Protein AF-A0A0E3L8Q0-F1 (afdb_monomer_lite)

Sequence (44 aa):
MLKEFFERKKKTIGHSKAIVALTRKSVTILWHLITKDEMYGDEM

pLDDT: mean 86.16, std 13.8, range [46.81, 96.69]

Organism: NCBI:txid1434120

Radius of gyration: 12.15 Å; chains: 1; bounding box: 25×12×30 Å

Secondary structure (DSSP, 8-state):
-HHHHHHHHHHHH-HHHHHHHHHHHHHHHHHHHHHH--------

Structure (mmCIF, N/CA/C/O backbone):
data_AF-A0A0E3L8Q0-F1
#
_entry.id   AF-A0A0E3L8Q0-F1
#
loop_
_atom_site.group_PDB
_atom_site.id
_atom_site.type_symbol
_atom_site.label_atom_id
_atom_site.label_alt_id
_atom_site.label_comp_id
_atom_site.label_asym_id
_atom_site.label_entity_id
_atom_site.label_seq_id
_atom_site.pdbx_PDB_ins_code
_atom_site.Cartn_x
_atom_site.Cartn_y
_atom_site.Cartn_z
_atom_site.occupancy
_atom_site.B_iso_or_equiv
_atom_site.auth_seq_id
_atom_site.auth_comp_id
_atom_site.auth_asym_id
_atom_site.auth_atom_id
_atom_site.pdbx_PDB_model_num
ATOM 1 N N . MET A 1 1 ? 7.332 10.155 5.603 1.00 78.62 1 MET A N 1
ATOM 2 C CA . MET A 1 1 ? 6.587 8.886 5.777 1.00 78.62 1 MET A CA 1
ATOM 3 C C . MET A 1 1 ? 5.894 8.321 4.523 1.00 78.62 1 MET A C 1
ATOM 5 O O . MET A 1 1 ? 6.420 7.379 3.938 1.00 78.62 1 MET A O 1
ATOM 9 N N . LEU A 1 2 ? 4.739 8.839 4.062 1.00 85.00 2 LEU A N 1
ATOM 10 C CA . LEU A 1 2 ? 4.031 8.274 2.886 1.00 85.00 2 LEU A CA 1
ATOM 11 C C . LEU A 1 2 ? 4.729 8.583 1.551 1.00 85.00 2 LEU A C 1
ATOM 13 O O . LEU A 1 2 ? 4.842 7.705 0.697 1.00 85.00 2 LEU A O 1
ATOM 17 N N . LYS A 1 3 ? 5.272 9.798 1.405 1.00 88.12 3 LYS A N 1
ATOM 18 C CA . LYS A 1 3 ? 6.077 10.204 0.240 1.00 88.12 3 LYS A CA 1
ATOM 19 C C . LYS A 1 3 ? 7.328 9.335 0.075 1.00 88.12 3 LYS A C 1
ATOM 21 O O . LYS A 1 3 ? 7.610 8.858 -1.014 1.00 88.12 3 LYS A O 1
ATOM 26 N N . GLU A 1 4 ? 8.050 9.070 1.162 1.00 94.00 4 GLU A N 1
ATOM 27 C CA . GLU A 1 4 ? 9.245 8.212 1.135 1.00 94.00 4 GLU A CA 1
ATOM 28 C C . GLU A 1 4 ? 8.889 6.755 0.856 1.00 94.00 4 GLU A C 1
ATOM 30 O O . GLU A 1 4 ? 9.576 6.084 0.089 1.00 94.00 4 GLU A O 1
ATOM 35 N N . PHE A 1 5 ? 7.791 6.257 1.434 1.00 91.69 5 PHE A N 1
ATOM 36 C CA . PHE A 1 5 ? 7.272 4.936 1.099 1.00 91.69 5 PHE A CA 1
ATOM 37 C C . PHE A 1 5 ? 6.959 4.829 -0.398 1.00 91.69 5 PHE A C 1
ATOM 39 O O . PHE A 1 5 ? 7.376 3.859 -1.034 1.00 91.69 5 PHE A O 1
ATOM 46 N N . PHE A 1 6 ? 6.293 5.837 -0.962 1.00 94.00 6 PHE A N 1
ATOM 47 C CA . PHE A 1 6 ? 5.994 5.895 -2.385 1.00 94.00 6 PHE A CA 1
ATOM 48 C C . PHE A 1 6 ? 7.262 5.926 -3.237 1.00 94.00 6 PHE A C 1
ATOM 50 O O . PHE A 1 6 ? 7.389 5.096 -4.129 1.00 94.00 6 PHE A O 1
ATOM 57 N N . GLU A 1 7 ? 8.228 6.800 -2.947 1.00 96.19 7 GLU A N 1
ATOM 58 C CA . GLU A 1 7 ? 9.467 6.887 -3.732 1.00 96.19 7 GLU A CA 1
ATOM 59 C C . GLU A 1 7 ? 10.303 5.601 -3.647 1.00 96.19 7 GLU A C 1
ATOM 61 O O . GLU A 1 7 ? 10.830 5.136 -4.661 1.00 96.19 7 GLU A O 1
ATOM 66 N N . ARG A 1 8 ? 10.357 4.948 -2.477 1.00 95.31 8 ARG A N 1
ATOM 67 C CA . ARG A 1 8 ? 10.981 3.619 -2.348 1.00 95.31 8 ARG A CA 1
ATOM 68 C C . ARG A 1 8 ? 10.253 2.577 -3.196 1.00 95.31 8 ARG A C 1
ATOM 70 O O . ARG A 1 8 ? 10.891 1.861 -3.963 1.00 95.31 8 ARG A O 1
ATOM 77 N N . LYS A 1 9 ? 8.920 2.501 -3.108 1.00 96.00 9 LYS A N 1
ATOM 78 C CA . LYS A 1 9 ? 8.134 1.542 -3.901 1.00 96.00 9 LYS A CA 1
ATOM 79 C C . LYS A 1 9 ? 8.222 1.840 -5.395 1.00 96.00 9 LYS A C 1
ATOM 81 O O . LYS A 1 9 ? 8.388 0.914 -6.177 1.00 96.00 9 LYS A O 1
ATOM 86 N N . LYS A 1 10 ? 8.217 3.103 -5.807 1.00 96.12 10 LYS A N 1
ATOM 87 C CA . LYS A 1 10 ? 8.376 3.511 -7.205 1.00 96.12 10 LYS A CA 1
ATOM 88 C C . LYS A 1 10 ? 9.688 2.990 -7.789 1.00 96.12 10 LYS A C 1
ATOM 90 O O . LYS A 1 10 ? 9.667 2.472 -8.901 1.00 96.12 10 LYS A O 1
ATOM 95 N N . LYS A 1 11 ? 10.791 3.056 -7.031 1.00 95.88 11 LYS A N 1
ATOM 96 C CA . LYS A 1 11 ? 12.095 2.511 -7.450 1.00 95.88 11 LYS A CA 1
ATOM 97 C C . LYS A 1 11 ? 12.105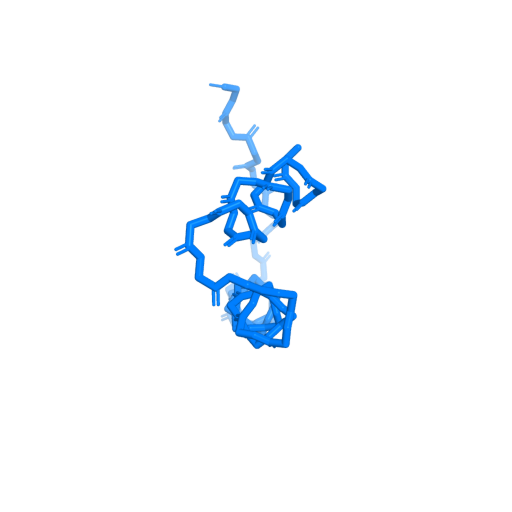 0.982 -7.575 1.00 95.88 11 LYS A C 1
ATOM 99 O O . LYS A 1 11 ? 12.764 0.469 -8.467 1.00 95.88 11 LYS A O 1
ATOM 104 N N . THR A 1 12 ? 11.387 0.257 -6.715 1.00 95.62 12 THR A N 1
ATOM 105 C CA . THR A 1 12 ? 11.420 -1.221 -6.700 1.00 95.62 12 THR A CA 1
ATOM 106 C C . THR A 1 12 ? 10.380 -1.878 -7.611 1.00 95.62 12 THR A C 1
ATOM 108 O O . THR A 1 12 ? 10.669 -2.888 -8.241 1.00 95.62 12 THR A O 1
ATOM 111 N N . ILE A 1 13 ? 9.152 -1.354 -7.655 1.00 94.12 13 ILE A N 1
ATOM 112 C CA . ILE A 1 13 ? 7.999 -2.000 -8.313 1.00 94.12 13 ILE A CA 1
ATOM 113 C C . ILE A 1 13 ? 7.396 -1.163 -9.451 1.00 94.12 13 ILE A C 1
ATOM 115 O O . ILE A 1 13 ? 6.422 -1.586 -10.073 1.00 94.12 13 ILE A O 1
ATOM 119 N N . GLY A 1 14 ? 7.976 0.003 -9.746 1.00 95.12 14 GLY A N 1
ATOM 120 C CA . GLY A 1 14 ? 7.492 0.919 -10.775 1.00 95.12 14 GLY A CA 1
ATOM 121 C C . GLY A 1 14 ? 6.331 1.800 -10.304 1.00 95.12 14 GLY A C 1
ATOM 122 O O . GLY A 1 14 ? 5.702 1.559 -9.272 1.00 95.12 14 GLY A O 1
ATOM 123 N N . HIS A 1 15 ? 6.044 2.852 -11.073 1.00 94.94 15 HIS A N 1
ATOM 124 C CA . HIS A 1 15 ? 5.126 3.924 -10.676 1.00 94.94 15 HIS A CA 1
ATOM 125 C C . HIS A 1 15 ? 3.694 3.431 -10.411 1.00 94.94 15 HIS A C 1
ATOM 127 O O . HIS A 1 15 ? 3.168 3.645 -9.321 1.00 94.94 15 HIS A O 1
ATOM 133 N N . SER A 1 16 ? 3.088 2.698 -11.350 1.00 96.25 16 SER A N 1
ATOM 134 C CA . SER A 1 16 ? 1.693 2.246 -11.225 1.00 96.25 16 SER A CA 1
ATOM 135 C C . SER A 1 16 ? 1.487 1.321 -10.023 1.00 96.25 16 SER A C 1
ATOM 137 O O . SER A 1 16 ? 0.529 1.476 -9.268 1.00 96.25 16 SER A O 1
ATOM 139 N N . LYS A 1 17 ? 2.420 0.390 -9.781 1.00 95.69 17 LYS A N 1
ATOM 140 C CA . LYS A 1 17 ? 2.335 -0.509 -8.621 1.00 95.69 17 LYS A CA 1
ATOM 141 C C . LYS A 1 17 ? 2.625 0.226 -7.308 1.00 95.69 17 LYS A C 1
ATOM 143 O O . LYS A 1 17 ? 2.070 -0.141 -6.274 1.00 95.69 17 LYS A O 1
ATOM 148 N N . ALA A 1 18 ? 3.447 1.276 -7.336 1.00 96.50 18 ALA A N 1
ATOM 149 C CA . ALA A 1 18 ? 3.695 2.120 -6.172 1.00 96.50 18 ALA A CA 1
ATOM 150 C C . ALA A 1 18 ? 2.456 2.922 -5.748 1.00 96.50 18 ALA A C 1
ATOM 152 O O . ALA A 1 18 ? 2.220 3.042 -4.546 1.00 96.50 18 ALA A O 1
ATOM 153 N N . ILE A 1 19 ? 1.636 3.394 -6.697 1.00 96.69 19 ILE A N 1
ATOM 154 C CA . ILE A 1 19 ? 0.343 4.035 -6.395 1.00 96.69 19 ILE A CA 1
ATOM 155 C C . ILE A 1 19 ? -0.565 3.046 -5.660 1.00 96.69 19 ILE A C 1
ATOM 157 O O . ILE A 1 19 ? -1.029 3.344 -4.565 1.00 96.69 19 ILE A O 1
ATOM 161 N N . VAL A 1 20 ? -0.737 1.832 -6.193 1.00 96.69 20 VAL A N 1
ATOM 162 C CA . VAL A 1 20 ? -1.577 0.797 -5.559 1.00 96.69 20 VAL A CA 1
ATOM 163 C C . VAL A 1 20 ? -1.082 0.446 -4.150 1.00 96.69 20 VAL A C 1
ATOM 165 O O . VAL A 1 20 ? -1.881 0.303 -3.221 1.00 96.69 20 VAL A O 1
ATOM 168 N N . ALA A 1 21 ? 0.237 0.325 -3.964 1.00 96.19 21 ALA A N 1
ATOM 169 C CA . ALA A 1 21 ? 0.831 0.061 -2.655 1.00 96.19 21 ALA A CA 1
ATOM 170 C C . ALA A 1 21 ? 0.576 1.204 -1.660 1.00 96.19 21 ALA A C 1
ATOM 172 O O . ALA A 1 21 ? 0.284 0.945 -0.491 1.00 96.19 21 ALA A O 1
ATOM 173 N N . LEU A 1 22 ? 0.673 2.455 -2.119 1.00 96.25 22 LEU A N 1
ATOM 174 C CA . LEU A 1 22 ? 0.378 3.633 -1.310 1.00 96.25 22 LEU A CA 1
ATOM 175 C C . LEU A 1 22 ? -1.104 3.670 -0.918 1.00 96.25 22 LEU A C 1
ATOM 177 O O . LEU A 1 22 ? -1.405 3.812 0.263 1.00 96.25 22 LEU A O 1
ATOM 181 N N . THR A 1 23 ? -2.013 3.458 -1.874 1.00 96.69 23 THR A N 1
ATOM 182 C CA . THR A 1 23 ? -3.462 3.439 -1.632 1.00 96.69 23 THR A CA 1
ATOM 183 C C . THR A 1 23 ? -3.848 2.393 -0.592 1.00 96.69 23 THR A C 1
ATOM 185 O O . THR A 1 23 ? -4.596 2.713 0.326 1.00 96.69 23 THR A O 1
ATOM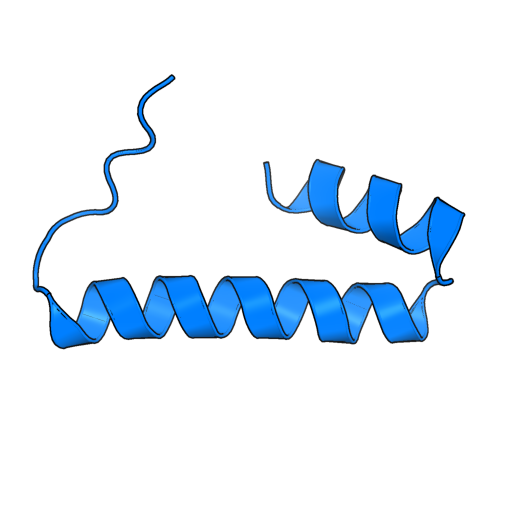 188 N N . ARG A 1 24 ? -3.300 1.171 -0.662 1.00 95.81 24 ARG A N 1
ATOM 189 C CA . ARG A 1 24 ? -3.550 0.142 0.366 1.00 95.81 24 ARG A CA 1
ATOM 190 C C . ARG A 1 24 ? -3.121 0.600 1.755 1.00 95.81 24 ARG A C 1
ATOM 192 O O . ARG A 1 24 ? -3.895 0.460 2.693 1.00 95.81 24 ARG A O 1
ATOM 199 N N . LYS A 1 25 ? -1.924 1.185 1.880 1.00 93.50 25 LYS A N 1
ATOM 200 C CA . LYS A 1 25 ? -1.433 1.698 3.167 1.00 93.50 25 LYS A CA 1
ATOM 201 C C . LYS A 1 25 ? -2.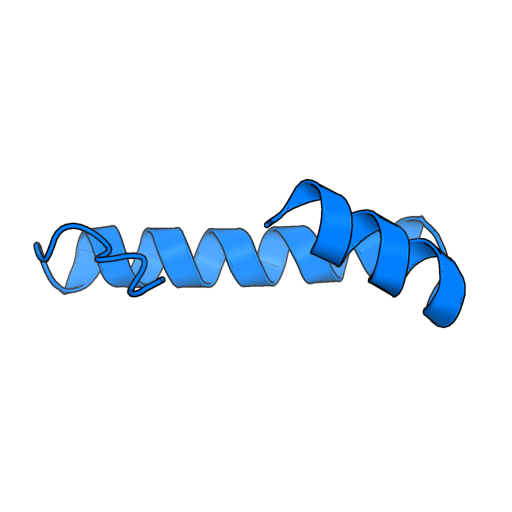350 2.795 3.713 1.00 93.50 25 LYS A C 1
ATOM 203 O O . LYS A 1 25 ? -2.663 2.773 4.898 1.00 93.50 25 LYS A O 1
ATOM 208 N N . SER A 1 26 ? -2.817 3.705 2.858 1.00 94.06 26 SER A N 1
ATOM 209 C CA . SER A 1 26 ? -3.764 4.753 3.252 1.00 94.06 26 SER A CA 1
ATOM 210 C C . SER A 1 26 ? -5.115 4.182 3.688 1.00 94.06 26 SER A C 1
ATOM 212 O O . SER A 1 26 ? -5.622 4.589 4.725 1.00 94.06 26 SER A O 1
ATOM 214 N N . VAL A 1 27 ? -5.674 3.210 2.958 1.00 95.31 27 VAL A N 1
ATOM 215 C CA . VAL A 1 27 ? -6.936 2.546 3.335 1.00 95.31 27 VAL A CA 1
ATOM 216 C C . VAL A 1 27 ? -6.804 1.829 4.677 1.00 95.31 27 VAL A C 1
ATOM 218 O O . VAL A 1 27 ? -7.712 1.921 5.491 1.00 95.31 27 VAL A O 1
ATOM 221 N N . THR A 1 28 ? -5.677 1.170 4.953 1.00 92.38 28 THR A N 1
ATOM 222 C CA . THR A 1 28 ? -5.432 0.536 6.258 1.00 92.38 28 THR A CA 1
ATOM 223 C C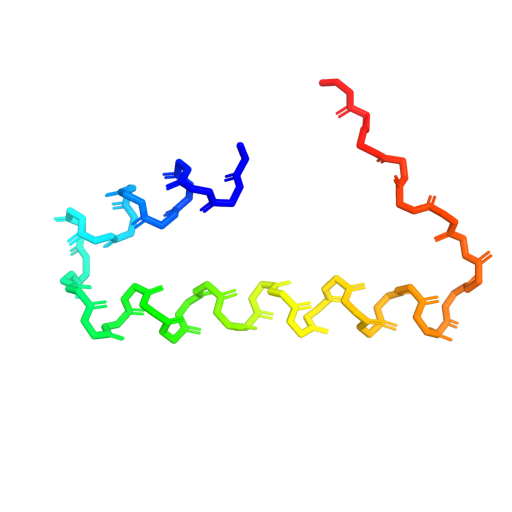 . THR A 1 28 ? -5.357 1.560 7.392 1.00 92.38 28 THR A C 1
ATOM 225 O O . THR A 1 28 ? -5.936 1.325 8.448 1.00 92.38 28 THR A O 1
ATOM 228 N N . ILE A 1 29 ? -4.699 2.706 7.179 1.00 90.38 29 ILE A N 1
ATOM 229 C CA . ILE A 1 29 ? -4.659 3.796 8.169 1.00 90.38 29 ILE A CA 1
ATOM 230 C C . ILE A 1 29 ? -6.073 4.335 8.414 1.00 90.38 29 ILE A C 1
ATOM 232 O O . ILE A 1 29 ? -6.497 4.422 9.560 1.00 90.38 29 ILE A O 1
ATOM 236 N N . LEU A 1 30 ? -6.823 4.636 7.350 1.00 90.75 30 LEU A N 1
ATOM 237 C CA . LEU A 1 30 ? -8.205 5.115 7.449 1.00 90.75 30 LEU A CA 1
ATOM 238 C C . LEU A 1 30 ? -9.107 4.103 8.157 1.00 90.75 30 LEU A C 1
ATOM 240 O O . LEU A 1 30 ? -9.881 4.480 9.027 1.00 90.75 30 LEU A O 1
ATOM 244 N N . TRP A 1 31 ? -8.984 2.820 7.821 1.00 90.12 31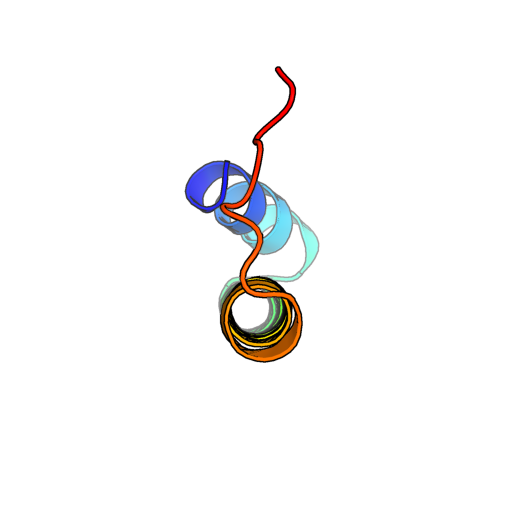 TRP A N 1
ATOM 245 C CA . TRP A 1 31 ? -9.714 1.746 8.485 1.00 90.12 31 TRP A CA 1
ATOM 246 C C . TRP A 1 31 ? -9.407 1.708 9.978 1.00 90.12 31 TRP A C 1
ATOM 248 O O . TRP A 1 31 ? -10.334 1.675 10.780 1.00 90.12 31 TRP A O 1
ATOM 258 N N . HIS A 1 32 ? -8.131 1.747 10.367 1.00 85.12 32 HIS A N 1
ATOM 259 C CA . HIS A 1 32 ? -7.755 1.772 11.778 1.00 85.12 32 HIS A CA 1
ATOM 260 C C . HIS A 1 32 ? -8.295 3.010 12.499 1.00 85.12 32 HIS A C 1
ATOM 262 O O . HIS A 1 32 ? -8.842 2.860 13.583 1.00 85.12 32 HIS A O 1
ATOM 268 N N . LEU A 1 33 ? -8.237 4.190 11.877 1.00 84.38 33 LEU A N 1
ATOM 269 C CA . LEU A 1 33 ? -8.792 5.423 12.446 1.00 84.38 33 LEU A CA 1
ATOM 270 C C . LEU A 1 33 ? -10.314 5.342 12.638 1.00 84.38 33 LEU A C 1
ATOM 272 O O . LEU A 1 33 ? -10.816 5.704 13.694 1.00 84.38 33 LEU A O 1
ATOM 276 N N . ILE A 1 34 ? -11.047 4.828 11.645 1.00 87.12 34 ILE A N 1
ATOM 277 C CA . ILE A 1 34 ? -12.513 4.699 11.701 1.00 87.12 34 ILE A CA 1
ATOM 278 C C . ILE A 1 34 ? -12.941 3.623 12.705 1.00 87.12 34 ILE A C 1
ATOM 280 O O . ILE A 1 34 ? -13.956 3.776 13.376 1.00 87.12 34 ILE A O 1
ATOM 284 N N . THR A 1 35 ? -12.207 2.511 12.783 1.00 84.75 35 THR A N 1
ATOM 285 C CA . THR A 1 35 ? -12.628 1.342 13.574 1.00 84.75 35 THR A CA 1
ATOM 286 C C . THR A 1 35 ? -12.121 1.324 15.004 1.00 84.75 35 THR A C 1
ATOM 288 O O . THR A 1 35 ? -12.690 0.589 15.810 1.00 84.75 35 THR A O 1
ATOM 291 N N . LYS A 1 36 ? -11.070 2.082 15.334 1.00 67.38 36 LYS A N 1
ATOM 292 C CA . LYS A 1 36 ? -10.504 2.086 16.687 1.00 67.38 36 LYS A CA 1
ATOM 293 C C . LYS A 1 36 ? -10.710 3.372 17.481 1.00 67.38 36 LYS A C 1
ATOM 295 O O . LYS A 1 36 ? -10.423 3.331 18.666 1.00 67.38 36 LYS A O 1
ATOM 300 N N . ASP A 1 37 ? -11.194 4.466 16.886 1.00 62.22 37 ASP A N 1
ATOM 301 C CA . ASP A 1 37 ? -11.329 5.785 17.548 1.00 62.22 37 ASP A CA 1
ATOM 302 C C . ASP A 1 37 ? -10.058 6.236 18.316 1.00 62.22 37 ASP A C 1
ATOM 304 O O . ASP A 1 37 ? -10.085 7.108 19.177 1.00 62.22 37 ASP A O 1
ATOM 308 N N . GLU A 1 38 ? -8.907 5.638 17.991 1.00 61.16 38 GLU A N 1
ATOM 309 C CA . GLU A 1 38 ? -7.601 5.954 18.552 1.00 61.16 38 GLU A CA 1
ATOM 310 C C . GLU A 1 38 ? -6.836 6.770 17.514 1.00 61.16 38 GLU A C 1
ATOM 312 O O . GLU A 1 38 ? -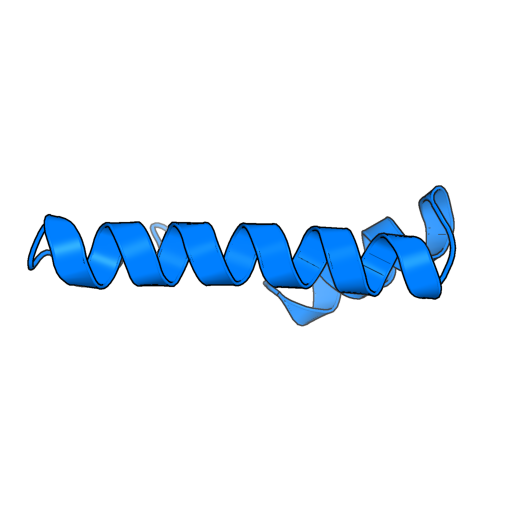6.582 6.326 16.387 1.00 61.16 38 GLU A O 1
ATOM 317 N N . MET A 1 39 ? -6.483 7.997 17.899 1.00 63.00 39 MET A N 1
ATOM 318 C CA . MET A 1 39 ? -5.644 8.885 17.108 1.00 63.00 39 MET A CA 1
ATOM 319 C C . MET A 1 39 ? -4.323 8.169 16.813 1.00 63.00 39 MET A C 1
ATOM 321 O O . MET A 1 39 ? -3.649 7.717 17.735 1.00 63.00 39 MET A O 1
ATOM 325 N N . TYR A 1 40 ? -3.967 8.049 15.531 1.00 56.16 40 TYR A N 1
ATOM 326 C CA . TYR A 1 40 ? -2.738 7.383 15.098 1.00 56.16 40 TYR A CA 1
ATOM 327 C C . TYR A 1 40 ? -1.528 8.044 15.775 1.00 56.16 40 TYR A C 1
ATOM 329 O O . TYR A 1 40 ? -1.100 9.130 15.381 1.00 56.16 40 TYR A O 1
ATOM 337 N N . GLY A 1 41 ? -1.008 7.395 16.817 1.00 63.09 41 GLY A N 1
ATOM 338 C CA . GLY A 1 41 ? 0.273 7.712 17.422 1.00 63.09 41 GLY A CA 1
ATOM 339 C C . GLY A 1 41 ? 1.359 7.233 16.478 1.00 63.09 41 GLY A C 1
ATOM 340 O O . GLY A 1 41 ? 1.681 6.048 16.442 1.00 63.09 41 GLY A O 1
ATOM 341 N N . ASP A 1 42 ? 1.881 8.150 15.670 1.00 62.78 42 ASP A N 1
ATOM 342 C CA . ASP A 1 42 ? 3.168 7.958 15.014 1.00 62.78 42 ASP A CA 1
ATOM 343 C C . ASP A 1 42 ? 4.226 7.973 16.129 1.00 62.78 42 ASP A C 1
ATOM 345 O O . ASP A 1 42 ? 4.725 9.030 16.518 1.00 62.78 42 ASP A O 1
ATOM 349 N N . GLU A 1 43 ? 4.479 6.818 16.746 1.00 62.97 43 GLU A N 1
ATOM 350 C CA . GLU A 1 43 ? 5.631 6.663 17.631 1.00 62.97 43 GLU A CA 1
ATOM 351 C C . GLU A 1 43 ? 6.899 6.766 16.770 1.00 62.97 43 GLU A C 1
ATOM 353 O O . GLU A 1 43 ? 7.062 6.026 15.798 1.00 62.97 43 GLU A O 1
ATOM 358 N N . MET A 1 44 ? 7.704 7.778 17.117 1.00 46.81 44 MET A N 1
ATOM 359 C CA . MET A 1 44 ? 8.920 8.291 16.461 1.00 46.81 44 MET A CA 1
ATOM 360 C C . MET A 1 44 ? 9.834 7.254 15.803 1.00 46.81 44 MET A C 1
ATOM 362 O O . MET A 1 44 ? 10.173 6.243 16.454 1.00 46.81 44 MET A O 1
#

Foldseek 3Di:
DLVVQLVVCCVVPNNVVSVVVSVVVVVVVVCCCVPPVDDDPPPD